Protein AF-A0A952FGA6-F1 (afdb_monomer_lite)

pLDDT: mean 95.99, std 4.75, range [65.25, 98.81]

Sequence (113 aa):
MNPRTVLILPGWKSSGPGHWQTLWEEADGYTRVEQHSWMHPLRGDWTARLEEVLLSCDEPAVLVAHSLGCMLTVAWAAHSRNVHRVKGALLVAPPDVERDDVREMLPSWAPIP

Foldseek 3Di:
DPLQQEEEAAAQLGADCPGVSNVCCVPVVHHYQDFPDSQQDALVRLLVSVVVSLVPDPAAHEYEHEANSLLSVQVNCVPDPVCVSHPYYDYYHHDCCVPPVNCVRHVNSPPRD

Secondary structure (DSSP, 8-state):
--GGGEEEE--TT---TTSHHHHHHHHH--EE---S-SSS--HHHHHHHHHHHHHHSSS-EEEEEETHHHHHHHHHHHH-TTGGGEEEEEEES---S-SHHHHHH-GGGPSP-

Radius of gyration: 13.37 Å; chains: 1; bounding box: 31×32×32 Å

Structure (mmCIF, N/CA/C/O backbone):
data_AF-A0A952FGA6-F1
#
_entry.id   AF-A0A952FGA6-F1
#
loop_
_atom_site.group_PDB
_atom_site.id
_atom_site.type_symbol
_atom_site.label_atom_id
_atom_site.label_alt_id
_atom_site.label_comp_id
_atom_site.label_asym_id
_atom_site.label_entity_id
_atom_site.label_seq_id
_atom_site.pdbx_PDB_ins_code
_atom_site.Cartn_x
_atom_site.Cartn_y
_atom_site.Cartn_z
_atom_site.occupancy
_atom_site.B_iso_or_equiv
_atom_site.auth_seq_id
_atom_site.auth_comp_id
_atom_site.auth_asym_id
_atom_site.auth_atom_id
_atom_site.pdbx_PDB_model_num
ATOM 1 N N . MET A 1 1 ? -16.787 8.076 6.706 1.00 65.25 1 MET A N 1
ATOM 2 C CA . MET A 1 1 ? -15.592 7.247 6.978 1.00 65.25 1 MET A CA 1
ATOM 3 C C . MET A 1 1 ? -14.541 8.170 7.567 1.00 65.25 1 MET A C 1
ATOM 5 O O . MET A 1 1 ? -14.479 9.305 7.113 1.00 65.25 1 MET A O 1
ATOM 9 N N . ASN A 1 2 ? -13.795 7.760 8.593 1.00 81.81 2 ASN A N 1
ATOM 10 C CA . ASN A 1 2 ? -12.672 8.564 9.078 1.00 81.81 2 ASN A CA 1
ATOM 11 C C . ASN A 1 2 ? -11.586 8.570 7.983 1.00 81.81 2 ASN A C 1
ATOM 13 O O . ASN A 1 2 ? -11.138 7.492 7.604 1.00 81.81 2 ASN A O 1
ATOM 17 N N . PRO A 1 3 ? -11.166 9.722 7.436 1.00 78.19 3 PRO A N 1
ATOM 18 C CA . PRO A 1 3 ? -10.196 9.746 6.338 1.00 78.19 3 PRO A CA 1
ATOM 19 C C . PRO A 1 3 ? -8.845 9.129 6.727 1.00 78.19 3 PRO A C 1
ATOM 21 O O . PRO A 1 3 ? -8.182 8.524 5.890 1.00 78.19 3 PRO A O 1
ATOM 24 N N . ARG A 1 4 ? -8.490 9.153 8.021 1.00 82.75 4 ARG A N 1
ATOM 25 C CA . ARG A 1 4 ? -7.281 8.490 8.544 1.00 82.75 4 ARG A CA 1
ATOM 26 C C . ARG A 1 4 ? -7.327 6.968 8.477 1.00 82.75 4 ARG A C 1
ATOM 28 O O . ARG A 1 4 ? -6.322 6.319 8.744 1.00 82.75 4 ARG A O 1
ATOM 35 N N . THR A 1 5 ? -8.480 6.392 8.155 1.00 92.38 5 THR A N 1
ATOM 36 C CA . THR A 1 5 ? -8.644 4.941 8.027 1.00 92.38 5 THR A CA 1
ATOM 37 C C . THR A 1 5 ? -8.644 4.494 6.579 1.00 92.38 5 THR A C 1
ATOM 39 O O . THR A 1 5 ? -8.817 3.313 6.309 1.00 92.38 5 THR A O 1
ATOM 42 N N . VAL A 1 6 ? -8.351 5.407 5.649 1.00 98.00 6 VAL A N 1
ATOM 43 C CA . VAL A 1 6 ? -7.955 5.085 4.279 1.00 98.00 6 VAL A CA 1
ATOM 44 C C . VAL A 1 6 ? -6.433 5.160 4.187 1.00 98.00 6 VAL A C 1
ATOM 46 O O . VAL A 1 6 ? -5.836 6.228 4.343 1.00 98.00 6 VAL A O 1
ATOM 49 N N . LEU A 1 7 ? -5.810 4.008 3.949 1.00 98.62 7 LEU A N 1
ATOM 50 C CA . LEU A 1 7 ? -4.365 3.866 3.839 1.00 98.62 7 LEU A CA 1
ATOM 51 C C . LEU A 1 7 ? -3.951 3.769 2.371 1.00 98.62 7 LEU A C 1
ATOM 53 O O . LEU A 1 7 ? -4.345 2.845 1.657 1.00 98.62 7 LEU A O 1
ATOM 57 N N . ILE A 1 8 ? -3.126 4.710 1.930 1.00 98.75 8 ILE A N 1
ATOM 58 C CA . ILE A 1 8 ? -2.537 4.735 0.596 1.00 98.75 8 ILE A CA 1
ATOM 59 C C . ILE A 1 8 ? -1.289 3.850 0.582 1.00 98.75 8 ILE A C 1
ATOM 61 O O . ILE A 1 8 ? -0.363 4.056 1.371 1.00 98.75 8 ILE A O 1
ATOM 65 N N . LEU A 1 9 ? -1.250 2.890 -0.347 1.00 98.81 9 LEU A N 1
ATOM 66 C CA . LEU A 1 9 ? -0.120 1.989 -0.585 1.00 98.81 9 LEU A CA 1
ATOM 67 C C . LEU A 1 9 ? 0.468 2.243 -1.985 1.00 98.81 9 LEU A C 1
ATOM 69 O O . LEU A 1 9 ? -0.045 1.716 -2.982 1.00 98.81 9 LEU A O 1
ATOM 73 N N . PRO A 1 10 ? 1.520 3.073 -2.097 1.00 98.75 10 PRO A N 1
ATOM 74 C CA . PRO A 1 10 ? 2.222 3.293 -3.354 1.00 98.75 10 PRO A CA 1
ATOM 75 C C . PRO A 1 10 ? 2.981 2.061 -3.854 1.00 98.75 10 PRO A C 1
ATOM 77 O O . PRO A 1 10 ? 3.247 1.111 -3.114 1.00 98.75 10 PRO A O 1
ATOM 80 N N . GLY A 1 11 ? 3.369 2.114 -5.127 1.00 98.12 11 GLY A N 1
ATOM 81 C CA . GLY A 1 11 ? 4.246 1.128 -5.748 1.00 98.12 11 GLY A CA 1
ATOM 82 C C . GLY A 1 11 ? 5.739 1.419 -5.549 1.00 98.12 11 GLY A C 1
ATOM 83 O O . GLY A 1 11 ? 6.143 2.270 -4.752 1.00 98.12 11 GLY A O 1
ATOM 84 N N . TRP A 1 12 ? 6.576 0.718 -6.320 1.00 97.50 12 TRP A N 1
ATOM 85 C CA . TRP A 1 12 ? 8.015 0.988 -6.400 1.00 97.50 12 TRP A CA 1
ATOM 86 C C . TRP A 1 12 ? 8.267 2.459 -6.762 1.00 97.50 12 TRP A C 1
ATOM 88 O O . TRP A 1 12 ? 7.602 2.992 -7.647 1.00 97.50 12 TRP A O 1
ATOM 98 N N . LYS A 1 13 ? 9.236 3.100 -6.091 1.00 97.44 13 LYS A N 1
ATOM 99 C CA . LYS A 1 13 ? 9.567 4.537 -6.217 1.00 97.44 13 LYS A CA 1
ATOM 100 C C . LYS A 1 13 ? 8.509 5.508 -5.673 1.00 97.44 13 LYS A C 1
ATOM 102 O O . LYS A 1 13 ? 8.666 6.716 -5.830 1.00 97.44 13 LYS A O 1
ATOM 107 N N . SER A 1 14 ? 7.508 4.998 -4.952 1.00 98.31 14 SER A N 1
ATOM 108 C CA . SER A 1 14 ? 6.430 5.780 -4.342 1.00 98.31 14 SER A CA 1
ATOM 109 C C . SER A 1 14 ? 5.562 6.539 -5.359 1.00 98.31 14 SER A C 1
ATOM 111 O O . SER A 1 14 ? 5.675 6.367 -6.572 1.00 98.31 14 SER A O 1
ATOM 113 N N . SER A 1 15 ? 4.664 7.372 -4.842 1.00 98.25 15 SER A N 1
ATOM 114 C CA . SER A 1 15 ? 3.749 8.209 -5.615 1.00 98.25 15 SER A CA 1
ATOM 115 C C . SER A 1 15 ? 4.201 9.665 -5.529 1.00 98.25 15 SER A C 1
ATOM 117 O O . SER A 1 15 ? 4.171 10.276 -4.461 1.00 98.25 15 SER A O 1
ATOM 119 N N . GLY A 1 16 ? 4.684 10.211 -6.649 1.00 97.69 16 GLY A N 1
ATOM 120 C CA . GLY A 1 16 ? 5.173 11.592 -6.733 1.00 97.69 16 GLY A CA 1
ATOM 121 C C . GLY A 1 16 ? 4.052 12.647 -6.675 1.00 97.69 16 GLY A C 1
ATOM 122 O O . GLY A 1 16 ? 2.876 12.282 -6.660 1.00 97.69 16 GLY A O 1
ATOM 123 N N . PRO A 1 17 ? 4.380 13.953 -6.698 1.00 96.81 17 PRO A N 1
ATOM 124 C CA . PRO A 1 17 ? 3.411 15.037 -6.474 1.00 96.81 17 PRO A CA 1
ATOM 125 C C . PRO A 1 17 ? 2.205 15.050 -7.427 1.00 96.81 17 PRO A C 1
ATOM 127 O O . PRO A 1 17 ? 1.094 15.342 -7.016 1.00 96.81 17 PRO A O 1
ATOM 130 N N . GLY A 1 18 ? 2.396 14.687 -8.699 1.00 97.38 18 GLY A N 1
ATOM 131 C CA . GLY A 1 18 ? 1.305 14.634 -9.685 1.00 97.38 18 GLY A CA 1
ATOM 132 C C . GLY A 1 18 ? 0.532 13.312 -9.719 1.00 97.38 18 GLY A C 1
ATOM 133 O O . GLY A 1 18 ? -0.344 13.137 -10.561 1.00 97.38 18 GLY A O 1
ATOM 134 N N . HIS A 1 19 ? 0.886 12.345 -8.871 1.00 98.44 19 HIS A N 1
ATOM 135 C CA . HIS A 1 19 ? 0.237 11.040 -8.861 1.00 98.44 19 HIS A CA 1
ATOM 136 C C . HIS A 1 19 ? -1.097 11.108 -8.108 1.00 98.44 19 HIS A C 1
ATOM 138 O O . HIS A 1 19 ? -1.175 11.707 -7.040 1.00 98.44 19 HIS A O 1
ATOM 144 N N . TRP A 1 20 ? -2.133 10.436 -8.619 1.00 98.50 20 TRP A N 1
ATOM 145 C CA . TRP A 1 20 ? -3.494 10.490 -8.063 1.00 98.50 20 TRP A CA 1
ATOM 146 C C . TRP A 1 20 ? -3.571 10.107 -6.578 1.00 98.50 20 TRP A C 1
ATOM 148 O O . TRP A 1 20 ? -4.339 10.711 -5.842 1.00 98.50 20 TRP A O 1
ATOM 158 N N . GLN A 1 21 ? -2.742 9.161 -6.122 1.00 98.44 21 GLN A N 1
ATOM 159 C CA . GLN A 1 21 ? -2.640 8.824 -4.696 1.00 98.44 21 GLN A CA 1
ATOM 160 C C . GLN A 1 21 ? -2.224 10.034 -3.845 1.00 98.44 21 GLN A C 1
ATOM 162 O O . GLN A 1 21 ? -2.881 10.310 -2.850 1.00 98.44 21 GLN A O 1
ATOM 167 N N . THR A 1 22 ? -1.204 10.791 -4.268 1.00 98.50 22 THR A N 1
ATOM 168 C CA . THR A 1 22 ? -0.760 12.013 -3.575 1.00 98.50 22 THR A CA 1
ATOM 169 C C . THR A 1 22 ? -1.848 13.081 -3.589 1.00 98.50 22 THR A C 1
ATOM 171 O O . THR A 1 22 ? -2.115 13.704 -2.569 1.00 98.50 22 THR A O 1
ATOM 174 N N . LEU A 1 23 ? -2.537 13.242 -4.722 1.00 98.31 23 LEU A N 1
ATOM 175 C CA . LEU A 1 23 ? -3.649 14.188 -4.831 1.00 98.31 23 LEU A CA 1
ATOM 176 C C . LEU A 1 23 ? -4.800 13.835 -3.875 1.00 98.31 23 LEU A C 1
ATOM 178 O O . LEU A 1 23 ? -5.421 14.732 -3.317 1.00 98.31 23 LEU A O 1
ATOM 182 N N . TRP A 1 24 ? -5.078 12.546 -3.655 1.00 97.62 24 TRP A N 1
ATOM 183 C CA . TRP A 1 24 ? -6.086 12.098 -2.686 1.00 97.62 24 TRP A CA 1
ATOM 184 C C . TRP A 1 24 ? -5.630 12.273 -1.233 1.00 97.62 24 TRP A C 1
ATOM 186 O O . TRP A 1 24 ? -6.442 12.600 -0.373 1.00 97.62 24 TRP A O 1
ATOM 196 N N . GLU A 1 25 ? -4.340 12.100 -0.934 1.00 97.44 25 GLU A N 1
ATOM 197 C CA . GLU A 1 25 ? -3.792 12.433 0.391 1.00 97.44 25 GLU A CA 1
ATOM 198 C C . GLU A 1 25 ? -4.020 13.914 0.717 1.00 97.44 25 GLU A C 1
ATOM 200 O O . GLU A 1 25 ? -4.505 14.242 1.799 1.00 97.44 25 GLU A O 1
ATOM 205 N N . GLU A 1 26 ? -3.730 14.799 -0.240 1.00 97.06 26 GLU A N 1
ATOM 206 C CA . GLU A 1 26 ? -3.885 16.249 -0.089 1.00 97.06 26 GLU A CA 1
ATOM 207 C C . GLU A 1 26 ? -5.354 16.693 -0.035 1.00 97.06 26 GLU A C 1
ATOM 209 O O . GLU A 1 26 ? -5.706 17.549 0.778 1.00 97.06 26 GLU A O 1
ATOM 214 N N . ALA A 1 27 ? -6.213 16.126 -0.887 1.00 96.94 27 ALA A N 1
ATOM 215 C CA . ALA A 1 27 ? -7.613 16.531 -0.998 1.00 96.94 27 ALA A CA 1
ATOM 216 C C . ALA A 1 27 ? -8.499 15.944 0.110 1.00 96.94 27 ALA A C 1
ATOM 218 O O . ALA A 1 27 ? -9.342 16.650 0.665 1.00 96.94 27 ALA A O 1
ATOM 219 N N . ASP A 1 28 ? -8.309 14.663 0.433 1.00 95.56 28 ASP A N 1
ATOM 220 C CA . ASP A 1 28 ? -9.220 13.900 1.290 1.00 95.56 28 ASP A CA 1
ATOM 221 C C . ASP A 1 28 ? -8.615 13.553 2.661 1.00 95.56 28 ASP A C 1
ATOM 223 O O . ASP A 1 28 ? -9.312 13.027 3.532 1.00 95.56 28 ASP A O 1
ATOM 227 N N . GLY A 1 29 ? -7.331 13.855 2.890 1.00 94.19 29 GLY A N 1
ATOM 228 C CA . GLY A 1 29 ? -6.645 13.589 4.158 1.00 94.19 29 GLY A CA 1
ATOM 229 C C . GLY A 1 29 ? -6.336 12.109 4.398 1.00 94.19 29 GLY A C 1
ATOM 230 O O . GLY A 1 29 ? -6.213 11.683 5.552 1.00 94.19 29 GLY A O 1
ATOM 231 N N . TYR A 1 30 ? -6.251 11.311 3.329 1.00 97.44 30 TYR A N 1
ATOM 232 C CA . TYR A 1 30 ? -5.847 9.905 3.401 1.00 97.44 30 TYR A CA 1
ATOM 233 C C . TYR A 1 30 ? -4.383 9.779 3.821 1.00 97.44 30 TYR A C 1
ATOM 235 O O . TYR A 1 30 ? -3.579 10.687 3.622 1.00 97.44 30 TYR A O 1
ATOM 243 N N . THR A 1 31 ? -4.024 8.651 4.435 1.00 97.31 31 THR A N 1
ATOM 244 C CA . THR A 1 31 ? -2.692 8.471 5.027 1.00 97.31 31 THR A CA 1
ATOM 245 C C . THR A 1 31 ? -1.849 7.516 4.196 1.00 97.31 31 THR A C 1
ATOM 247 O O . THR A 1 31 ? -2.212 6.355 4.021 1.00 97.31 31 THR A O 1
ATOM 250 N N . ARG A 1 32 ? -0.691 7.969 3.713 1.00 98.38 32 ARG A N 1
ATOM 251 C CA . ARG A 1 32 ? 0.306 7.094 3.089 1.00 98.38 32 ARG A CA 1
ATOM 252 C C . ARG A 1 32 ? 1.019 6.237 4.117 1.00 98.38 32 ARG A C 1
ATOM 254 O O . ARG A 1 32 ? 1.502 6.721 5.138 1.00 98.38 32 ARG A O 1
ATOM 261 N N . VAL A 1 33 ? 1.114 4.946 3.817 1.00 98.38 33 VAL A N 1
ATOM 262 C CA . VAL A 1 33 ? 1.976 4.037 4.570 1.00 98.38 33 VAL A CA 1
ATOM 263 C C . VAL A 1 33 ? 3.401 4.241 4.084 1.00 98.38 33 VAL A C 1
ATOM 265 O O . VAL A 1 33 ? 3.779 3.755 3.018 1.00 98.38 33 VAL A O 1
ATOM 268 N N . GLU A 1 34 ? 4.187 4.977 4.866 1.00 98.12 34 GLU A N 1
ATOM 269 C CA . GLU A 1 34 ? 5.617 5.122 4.607 1.00 98.12 34 GLU A CA 1
ATOM 270 C C . GLU A 1 34 ? 6.331 3.780 4.716 1.00 98.12 34 GLU A C 1
ATOM 272 O O . GLU A 1 34 ? 6.129 3.040 5.685 1.00 98.12 34 GLU A O 1
ATOM 277 N N . GLN A 1 35 ? 7.175 3.498 3.723 1.00 97.88 35 GLN A N 1
ATOM 278 C CA . GLN A 1 35 ? 7.912 2.248 3.592 1.00 97.88 35 GLN A CA 1
ATOM 279 C C . GLN A 1 35 ? 9.400 2.429 3.872 1.00 97.88 35 GLN A C 1
ATOM 281 O O . GLN A 1 35 ? 9.963 3.496 3.644 1.00 97.88 35 GLN A O 1
ATOM 286 N N . HIS A 1 36 ? 10.055 1.353 4.320 1.00 94.44 36 HIS A N 1
ATOM 287 C CA . HIS A 1 36 ? 11.467 1.384 4.717 1.00 94.44 36 HIS A CA 1
ATOM 288 C C . HIS A 1 36 ? 12.401 1.897 3.604 1.00 94.44 36 HIS A C 1
ATOM 290 O O . HIS A 1 36 ? 13.281 2.719 3.850 1.00 94.44 36 HIS A O 1
ATOM 296 N N . SER A 1 37 ? 12.196 1.437 2.367 1.00 96.69 37 SER A N 1
ATOM 297 C CA . SER A 1 37 ? 12.909 1.929 1.189 1.00 96.69 37 SER A CA 1
ATOM 298 C C . SER A 1 37 ? 12.024 1.850 -0.045 1.00 96.69 37 SER A C 1
ATOM 300 O O . SER A 1 37 ? 11.570 0.771 -0.434 1.00 96.69 37 SER A O 1
ATOM 302 N N . TRP A 1 38 ? 11.813 2.999 -0.686 1.00 97.62 38 TRP A N 1
ATOM 303 C CA . TRP A 1 38 ? 11.067 3.100 -1.940 1.00 97.62 38 TRP A CA 1
ATOM 304 C C . TRP A 1 38 ? 11.860 2.611 -3.152 1.00 97.62 38 TRP A C 1
ATOM 306 O O . TRP A 1 38 ? 11.256 2.194 -4.138 1.00 97.62 38 TRP A O 1
ATOM 316 N N . MET A 1 39 ? 13.194 2.666 -3.091 1.00 96.88 39 MET A N 1
ATOM 317 C CA . MET A 1 39 ? 14.080 2.295 -4.202 1.00 96.88 39 MET A CA 1
ATOM 318 C C . MET A 1 39 ? 14.519 0.834 -4.141 1.00 96.88 39 MET A C 1
ATOM 320 O O . MET A 1 39 ? 14.690 0.217 -5.191 1.00 96.88 39 MET A O 1
ATOM 324 N N . HIS A 1 40 ? 14.628 0.277 -2.933 1.00 95.94 40 HIS A N 1
ATOM 325 C CA . HIS A 1 40 ? 14.978 -1.120 -2.682 1.00 95.94 40 HIS A CA 1
ATOM 326 C C . HIS A 1 40 ? 13.865 -1.796 -1.870 1.00 95.94 40 HIS A C 1
ATOM 328 O O . HIS A 1 40 ? 14.041 -2.062 -0.680 1.00 95.94 40 HIS A O 1
ATOM 334 N N . PRO A 1 41 ? 12.689 -2.022 -2.477 1.00 96.69 41 PRO A N 1
ATOM 335 C CA . PRO A 1 41 ? 11.538 -2.544 -1.760 1.00 96.69 41 PRO A CA 1
ATOM 336 C C . PRO A 1 41 ? 11.731 -4.029 -1.445 1.00 96.69 41 PRO A C 1
ATOM 338 O O . PRO A 1 41 ? 11.710 -4.879 -2.338 1.00 96.69 41 PRO A O 1
ATOM 341 N N . LEU A 1 42 ? 11.890 -4.359 -0.168 1.00 97.38 42 LEU A N 1
ATOM 342 C CA . LEU A 1 42 ? 11.911 -5.740 0.300 1.00 97.38 42 LEU A CA 1
ATOM 343 C C . LEU A 1 42 ? 10.514 -6.133 0.781 1.00 97.38 42 LEU A C 1
ATOM 345 O O . LEU A 1 42 ? 9.937 -5.462 1.636 1.00 97.38 42 LEU A O 1
ATOM 349 N N . ARG A 1 43 ? 9.972 -7.236 0.245 1.00 97.19 43 ARG A N 1
ATOM 350 C CA . ARG A 1 43 ? 8.611 -7.703 0.559 1.00 97.19 43 ARG A CA 1
ATOM 351 C C . ARG A 1 43 ? 8.392 -7.882 2.062 1.00 97.19 43 ARG A C 1
ATOM 353 O O . ARG A 1 43 ? 7.347 -7.485 2.569 1.00 97.19 43 ARG A O 1
ATOM 360 N N . GLY A 1 44 ? 9.371 -8.459 2.763 1.00 97.19 44 GLY A N 1
ATOM 361 C CA . GLY A 1 44 ? 9.314 -8.676 4.212 1.00 97.19 44 GLY A CA 1
ATOM 362 C C . GLY A 1 44 ? 9.186 -7.368 4.991 1.00 97.19 44 GLY A C 1
ATOM 363 O O . GLY A 1 44 ? 8.238 -7.213 5.757 1.00 97.19 44 GLY A O 1
ATOM 364 N N . ASP A 1 45 ? 10.073 -6.407 4.725 1.00 98.06 45 ASP A N 1
ATOM 365 C CA . ASP A 1 45 ? 10.074 -5.096 5.387 1.00 98.06 45 ASP A CA 1
ATOM 366 C C . ASP A 1 45 ? 8.764 -4.347 5.146 1.00 98.06 45 ASP A C 1
ATOM 368 O O . ASP A 1 45 ? 8.156 -3.821 6.077 1.00 98.06 45 ASP A O 1
ATOM 372 N N . TRP A 1 46 ? 8.294 -4.341 3.895 1.00 98.44 46 TRP A N 1
ATOM 373 C CA . TRP A 1 46 ? 7.057 -3.657 3.535 1.00 98.44 46 TRP A CA 1
ATOM 374 C C . TRP A 1 46 ? 5.828 -4.309 4.177 1.00 98.44 46 TRP A C 1
ATOM 376 O O . TRP A 1 46 ? 4.913 -3.611 4.616 1.00 98.44 46 TRP A O 1
ATOM 386 N N . THR A 1 47 ? 5.813 -5.643 4.269 1.00 98.31 47 THR A N 1
ATOM 387 C CA . THR A 1 47 ? 4.739 -6.404 4.927 1.00 98.31 47 THR A CA 1
ATOM 388 C C . THR A 1 47 ? 4.715 -6.137 6.428 1.00 98.31 47 THR A C 1
ATOM 390 O O . THR A 1 47 ? 3.649 -5.868 6.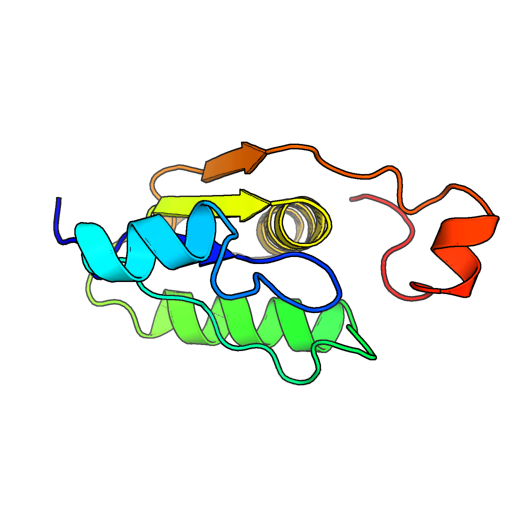980 1.00 98.31 47 THR A O 1
ATOM 393 N N . ALA A 1 48 ? 5.878 -6.159 7.085 1.00 98.31 48 ALA A N 1
ATOM 394 C CA . ALA A 1 48 ? 5.998 -5.849 8.507 1.00 98.31 48 ALA A CA 1
ATOM 395 C C . ALA A 1 48 ? 5.544 -4.414 8.808 1.00 98.31 48 ALA A C 1
ATOM 397 O O . ALA A 1 48 ? 4.830 -4.179 9.782 1.00 98.31 48 ALA A O 1
ATOM 398 N N . ARG A 1 49 ? 5.893 -3.463 7.935 1.00 98.62 49 ARG A N 1
ATOM 399 C CA . ARG A 1 49 ? 5.480 -2.069 8.078 1.00 98.62 49 ARG A CA 1
ATOM 400 C C . ARG A 1 49 ? 3.973 -1.876 7.910 1.00 98.62 49 ARG A C 1
ATOM 402 O O . ARG A 1 49 ? 3.365 -1.147 8.690 1.00 98.62 49 ARG A O 1
ATOM 409 N N . LEU A 1 50 ? 3.358 -2.534 6.925 1.00 98.56 50 LEU A N 1
ATOM 410 C CA . LEU A 1 50 ? 1.903 -2.502 6.754 1.00 98.56 50 LEU A CA 1
ATOM 411 C C . LEU A 1 50 ? 1.182 -3.081 7.982 1.00 98.56 50 LEU A C 1
ATOM 413 O O . LEU A 1 50 ? 0.223 -2.482 8.464 1.00 98.56 50 LEU A O 1
ATOM 417 N N . GLU A 1 51 ? 1.665 -4.211 8.501 1.00 98.50 51 GLU A N 1
ATOM 418 C CA . GLU A 1 51 ? 1.138 -4.852 9.709 1.00 98.50 51 GLU A CA 1
ATOM 419 C C . GLU A 1 51 ? 1.198 -3.912 10.923 1.00 98.50 51 GLU A C 1
ATOM 421 O O . GLU A 1 51 ? 0.188 -3.706 11.593 1.00 98.50 51 GLU A O 1
ATOM 426 N N . GLU A 1 52 ? 2.350 -3.283 11.170 1.00 98.38 52 GLU A N 1
ATOM 427 C CA . GLU A 1 52 ? 2.533 -2.313 12.256 1.00 98.38 52 GLU A CA 1
ATOM 428 C C . GLU A 1 52 ? 1.531 -1.153 12.156 1.00 98.38 52 GLU A C 1
ATOM 430 O O . GLU A 1 52 ? 0.854 -0.822 13.134 1.00 98.38 52 GLU A O 1
ATOM 435 N N . VAL A 1 53 ? 1.387 -0.562 10.964 1.00 98.06 53 VAL A N 1
ATOM 436 C CA . VAL A 1 53 ? 0.458 0.555 10.754 1.00 98.06 53 VAL A CA 1
ATOM 437 C C . VAL A 1 53 ? -0.987 0.112 10.981 1.00 98.06 53 VAL A C 1
ATOM 439 O O . VAL A 1 53 ? -1.711 0.772 11.726 1.00 98.06 53 VAL A O 1
ATOM 442 N N . LEU A 1 54 ? -1.407 -1.027 10.427 1.00 97.94 54 LEU A N 1
ATOM 443 C CA . LEU A 1 54 ? -2.761 -1.555 10.625 1.00 97.94 54 LEU A CA 1
ATOM 444 C C . LEU A 1 54 ? -3.080 -1.875 12.090 1.00 97.94 54 LEU A C 1
ATOM 446 O O . LEU A 1 54 ? -4.221 -1.692 12.526 1.00 97.94 54 LEU A O 1
ATOM 450 N N . LEU A 1 55 ? -2.103 -2.347 12.865 1.00 97.44 55 LEU A N 1
ATOM 451 C CA . LEU A 1 55 ? -2.264 -2.594 14.300 1.00 97.44 55 LEU A CA 1
ATOM 452 C C . LEU A 1 55 ? -2.344 -1.295 15.110 1.00 97.44 55 LEU A C 1
ATOM 454 O O . LEU A 1 55 ? -3.011 -1.275 16.141 1.00 97.44 55 LEU A O 1
ATOM 458 N N . SER A 1 56 ? -1.734 -0.213 14.621 1.00 96.31 56 SER A N 1
ATOM 459 C CA . SER A 1 56 ? -1.789 1.111 15.254 1.00 96.31 56 SER A CA 1
ATOM 460 C C . SER A 1 56 ? -3.093 1.884 15.004 1.00 96.31 56 SER A C 1
ATOM 462 O O . SER A 1 56 ? -3.383 2.828 15.733 1.00 96.31 56 SER A O 1
ATOM 464 N N . CYS A 1 57 ? -3.893 1.510 13.997 1.00 95.50 57 CYS A N 1
ATOM 465 C CA . CYS A 1 57 ? -5.176 2.164 13.720 1.00 95.50 57 CYS A CA 1
ATOM 466 C C . CYS A 1 57 ? -6.204 1.946 14.852 1.00 95.50 57 CYS A C 1
ATOM 468 O O . CYS A 1 57 ? -6.308 0.859 15.411 1.00 95.50 57 CYS A O 1
ATOM 470 N N . ASP A 1 58 ? -7.058 2.923 15.151 1.00 93.62 58 ASP A N 1
ATOM 471 C CA . ASP A 1 58 ? -8.106 2.734 16.175 1.00 93.62 58 ASP A CA 1
ATOM 472 C C . ASP A 1 58 ? -9.273 1.853 15.684 1.00 93.62 58 ASP A C 1
ATOM 474 O O . ASP A 1 58 ? -9.968 1.209 16.468 1.00 93.62 58 ASP A O 1
ATOM 478 N N . GLU A 1 59 ? -9.483 1.781 14.368 1.00 95.56 59 GLU A N 1
ATOM 479 C CA . GLU A 1 59 ? -10.539 0.993 13.727 1.00 95.56 59 GLU A CA 1
ATOM 480 C C . GLU A 1 59 ? -10.032 0.322 12.433 1.00 95.56 59 GLU A C 1
ATOM 482 O O . GLU A 1 59 ? -8.987 0.718 11.909 1.00 95.56 59 GLU A O 1
ATOM 487 N N . PRO A 1 60 ? -10.759 -0.672 11.880 1.00 97.69 60 PRO A N 1
ATOM 488 C CA . PRO A 1 60 ? -10.354 -1.316 10.635 1.00 97.69 60 PRO A CA 1
ATOM 489 C C . PRO A 1 60 ? -10.280 -0.335 9.448 1.00 97.69 60 PRO A C 1
ATOM 491 O O . PRO A 1 60 ? -11.177 0.497 9.259 1.00 97.69 60 PRO A O 1
ATOM 494 N N . ALA A 1 61 ? -9.229 -0.465 8.638 1.00 98.19 61 ALA A N 1
ATOM 495 C CA . ALA A 1 61 ? -8.865 0.444 7.553 1.00 98.19 61 ALA A CA 1
ATOM 496 C C . ALA A 1 61 ? -9.356 -0.021 6.168 1.00 98.19 61 ALA A C 1
ATOM 498 O O . ALA A 1 61 ? -9.739 -1.171 5.978 1.00 98.19 61 ALA A O 1
ATOM 499 N N . VAL A 1 62 ? -9.319 0.862 5.175 1.00 98.50 62 VAL A N 1
ATOM 500 C CA . VAL A 1 62 ? -9.448 0.553 3.745 1.00 98.50 62 VAL A CA 1
ATOM 501 C C . VAL A 1 62 ? -8.088 0.762 3.093 1.00 98.50 62 VAL A C 1
ATOM 503 O O . VAL A 1 62 ? -7.471 1.806 3.289 1.00 98.50 62 VAL A O 1
ATOM 506 N N . LEU A 1 63 ? -7.621 -0.213 2.316 1.00 98.81 63 LEU A N 1
ATOM 507 C CA . LEU A 1 63 ? -6.352 -0.112 1.594 1.00 98.81 63 LEU A CA 1
ATOM 508 C C . LEU A 1 63 ? -6.586 0.405 0.170 1.00 98.81 63 LEU A C 1
ATOM 510 O O . LEU A 1 63 ? -7.439 -0.110 -0.548 1.00 98.81 63 LEU A O 1
ATOM 514 N N . VAL A 1 64 ? -5.812 1.394 -0.265 1.00 98.75 64 VAL A N 1
ATOM 515 C CA . VAL A 1 64 ? -5.828 1.920 -1.637 1.00 98.75 64 VAL A CA 1
ATOM 516 C C . VAL A 1 64 ? -4.448 1.719 -2.238 1.00 98.75 64 VAL A C 1
ATOM 518 O O . VAL A 1 64 ? -3.523 2.503 -2.013 1.00 98.75 64 VAL A O 1
ATOM 521 N N . ALA A 1 65 ? -4.307 0.635 -2.988 1.00 98.81 65 ALA A N 1
ATOM 522 C CA . ALA A 1 65 ? -3.029 0.138 -3.448 1.00 98.81 65 ALA A CA 1
ATOM 523 C C . ALA A 1 65 ? -2.822 0.357 -4.946 1.00 98.81 65 ALA A C 1
ATOM 525 O O . ALA A 1 65 ? -3.734 0.172 -5.752 1.00 98.81 65 ALA A O 1
ATOM 526 N N . HIS A 1 66 ? -1.597 0.726 -5.316 1.00 98.81 66 HIS A N 1
ATOM 527 C CA . HIS A 1 66 ? -1.189 0.902 -6.704 1.00 98.81 66 HIS A CA 1
ATOM 528 C C . HIS A 1 66 ? 0.075 0.101 -7.007 1.00 98.81 66 HIS A C 1
ATOM 530 O O . HIS A 1 66 ? 1.036 0.130 -6.235 1.00 98.81 66 HIS A O 1
ATOM 536 N N . SER A 1 67 ? 0.104 -0.567 -8.161 1.00 98.06 67 SER A N 1
ATOM 537 C CA . SER A 1 67 ? 1.273 -1.294 -8.657 1.00 98.06 67 SER A CA 1
ATOM 538 C C . SER A 1 67 ? 1.854 -2.248 -7.593 1.00 98.06 67 SER A C 1
ATOM 540 O O . SER A 1 67 ? 1.136 -3.123 -7.112 1.00 98.06 67 SER A O 1
ATOM 542 N N . LEU A 1 68 ? 3.122 -2.101 -7.189 1.00 98.19 68 LEU A N 1
ATOM 543 C CA . LEU A 1 68 ? 3.749 -2.956 -6.169 1.00 98.19 68 LEU A CA 1
ATOM 544 C C . LEU A 1 68 ? 2.996 -2.956 -4.822 1.00 98.19 68 LEU A C 1
ATOM 546 O O . LEU A 1 68 ? 3.007 -3.961 -4.115 1.00 98.19 68 LEU A O 1
ATOM 550 N N . GLY A 1 69 ? 2.266 -1.883 -4.495 1.00 98.62 69 GLY A N 1
ATOM 551 C CA . GLY A 1 69 ? 1.380 -1.844 -3.330 1.00 98.62 69 GLY A CA 1
ATOM 552 C C . GLY A 1 69 ? 0.262 -2.895 -3.392 1.00 98.62 69 GLY A C 1
ATOM 553 O O . GLY A 1 69 ? -0.186 -3.391 -2.356 1.00 98.62 69 GLY A O 1
ATOM 554 N N . CYS A 1 70 ? -0.180 -3.289 -4.592 1.00 98.62 70 CYS A N 1
ATOM 555 C CA . CYS A 1 70 ? -1.143 -4.378 -4.765 1.00 98.62 70 CYS A CA 1
ATOM 556 C C . CYS A 1 70 ? -0.528 -5.716 -4.348 1.00 98.62 70 CYS A C 1
ATOM 558 O O . CYS A 1 70 ? -1.157 -6.467 -3.606 1.00 98.62 70 CYS A O 1
ATOM 560 N N . MET A 1 71 ? 0.717 -5.978 -4.766 1.00 98.25 71 MET A N 1
ATOM 561 C CA . MET A 1 71 ? 1.461 -7.179 -4.368 1.00 98.25 71 MET A CA 1
ATOM 562 C C . MET A 1 71 ? 1.701 -7.210 -2.857 1.00 98.25 71 MET A C 1
ATOM 564 O O . MET A 1 71 ? 1.557 -8.258 -2.235 1.00 98.25 71 MET A O 1
ATOM 568 N N . LEU A 1 72 ? 1.987 -6.053 -2.249 1.00 98.56 72 LEU A N 1
ATOM 569 C CA . LEU A 1 72 ? 2.077 -5.918 -0.794 1.00 98.56 72 LEU A CA 1
ATOM 570 C C . LEU A 1 72 ? 0.766 -6.323 -0.115 1.00 98.56 72 LEU A C 1
ATOM 572 O O . LEU A 1 72 ? 0.781 -7.107 0.830 1.00 98.56 72 LEU A O 1
ATOM 57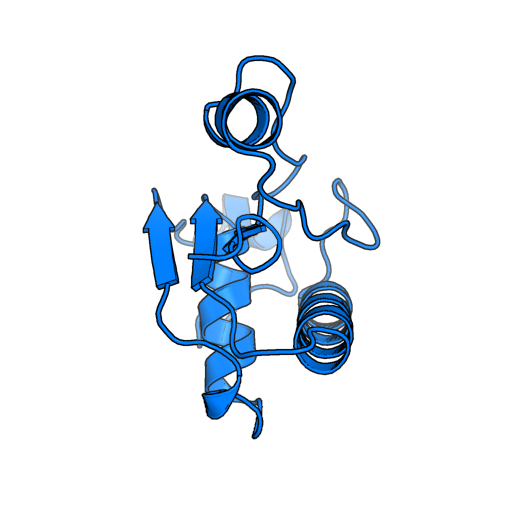6 N N . THR A 1 73 ? -0.359 -5.811 -0.615 1.00 98.62 73 THR A N 1
ATOM 577 C CA . THR A 1 73 ? -1.684 -6.072 -0.039 1.00 98.62 73 THR A CA 1
ATOM 578 C C . THR A 1 73 ? -1.999 -7.567 -0.018 1.00 98.62 73 THR A C 1
ATOM 580 O O . THR A 1 73 ? -2.392 -8.096 1.021 1.00 98.62 73 THR A O 1
ATOM 583 N N . VAL A 1 74 ? -1.788 -8.264 -1.140 1.00 97.44 74 VAL A N 1
ATOM 584 C CA . VAL A 1 74 ? -2.076 -9.704 -1.234 1.00 97.44 74 VAL A CA 1
ATOM 585 C C . VAL A 1 74 ? -1.066 -10.551 -0.454 1.00 97.44 74 VAL A C 1
ATOM 587 O O . VAL A 1 74 ? -1.471 -11.483 0.236 1.00 97.44 74 VAL A O 1
ATOM 590 N N . ALA A 1 75 ? 0.225 -10.195 -0.467 1.00 97.44 75 ALA A N 1
ATOM 591 C CA . ALA A 1 75 ? 1.259 -10.917 0.280 1.00 97.44 75 ALA A CA 1
ATOM 592 C C . ALA A 1 75 ? 1.044 -10.839 1.791 1.00 97.44 75 ALA A C 1
ATOM 594 O O . ALA A 1 75 ? 1.175 -11.850 2.488 1.00 97.44 75 ALA A O 1
ATOM 595 N N . TRP A 1 76 ? 0.666 -9.657 2.279 1.00 98.44 76 TRP A N 1
ATOM 596 C CA . TRP A 1 76 ? 0.268 -9.448 3.662 1.00 98.44 76 TRP A CA 1
ATOM 597 C C . TRP A 1 76 ? -0.978 -10.267 4.014 1.00 98.44 76 TRP A C 1
ATOM 599 O O . TRP A 1 76 ? -0.955 -11.029 4.981 1.00 98.44 76 TRP A O 1
ATOM 609 N N . ALA A 1 77 ? -2.041 -10.172 3.210 1.00 98.12 77 ALA A N 1
ATOM 610 C CA . ALA A 1 77 ? -3.308 -10.845 3.491 1.00 98.12 77 ALA A CA 1
ATOM 611 C C . ALA A 1 77 ? -3.192 -12.379 3.488 1.00 98.12 77 ALA A C 1
ATOM 613 O O . ALA A 1 77 ? -3.879 -13.042 4.261 1.00 9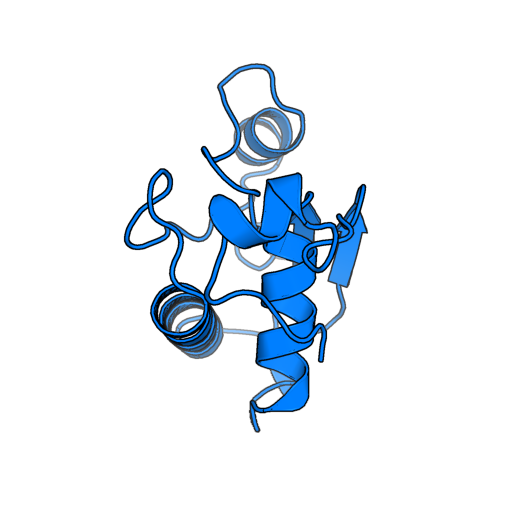8.12 77 ALA A O 1
ATOM 614 N N . ALA A 1 78 ? -2.303 -12.943 2.665 1.00 96.88 78 ALA A N 1
ATOM 615 C CA . ALA A 1 78 ? -2.068 -14.385 2.599 1.00 96.88 78 ALA A CA 1
ATOM 616 C C . ALA A 1 78 ? -1.444 -14.973 3.883 1.00 96.88 78 ALA A C 1
ATOM 618 O O . ALA A 1 78 ? -1.602 -16.164 4.145 1.00 96.88 78 ALA A O 1
ATOM 619 N N . HIS A 1 79 ? -0.748 -14.161 4.690 1.00 95.31 79 HIS A N 1
ATOM 620 C CA . HIS A 1 79 ? 0.011 -14.640 5.856 1.00 95.31 79 HIS A CA 1
ATOM 621 C C . HIS A 1 79 ? -0.430 -14.022 7.189 1.00 95.31 79 HIS A C 1
ATOM 623 O O . HIS A 1 79 ? -0.199 -14.611 8.249 1.00 95.31 79 HIS A O 1
ATOM 629 N N . SER A 1 80 ? -1.047 -12.839 7.168 1.00 97.50 80 SER A N 1
ATOM 630 C CA . SER A 1 80 ? -1.446 -12.138 8.385 1.00 97.50 80 SER A CA 1
ATOM 631 C C . SER A 1 80 ? -2.695 -12.758 9.011 1.00 97.50 80 SER A C 1
ATOM 633 O O . SER A 1 80 ? -3.676 -13.082 8.346 1.00 97.50 80 SER A O 1
ATOM 635 N N . ARG A 1 81 ? -2.701 -12.853 10.343 1.00 97.75 81 ARG A N 1
ATOM 636 C CA . ARG A 1 81 ? -3.903 -13.194 11.127 1.00 97.75 81 ARG A CA 1
ATOM 637 C C . ARG A 1 81 ? -4.808 -11.977 11.360 1.00 97.75 81 ARG A C 1
ATOM 639 O O . ARG A 1 81 ? -5.910 -12.113 11.891 1.00 97.75 81 ARG A O 1
ATOM 646 N N . ASN A 1 82 ? -4.359 -10.795 10.945 1.00 98.12 82 ASN A N 1
ATOM 647 C CA . ASN A 1 82 ? -5.002 -9.514 11.205 1.00 98.12 82 ASN A CA 1
ATOM 648 C C . ASN A 1 82 ? -5.772 -8.971 9.994 1.00 98.12 82 ASN A C 1
ATOM 650 O O . ASN A 1 82 ? -6.104 -7.793 9.953 1.00 98.12 82 ASN A O 1
ATOM 654 N N . VAL A 1 83 ? -6.161 -9.833 9.045 1.00 98.06 83 VAL A N 1
ATOM 655 C CA . VAL A 1 83 ? -7.011 -9.462 7.892 1.00 98.06 83 VAL A CA 1
ATOM 656 C C . VAL A 1 83 ? -8.329 -8.787 8.291 1.00 98.06 83 VAL A C 1
ATOM 658 O O . VAL A 1 83 ? -8.822 -7.926 7.571 1.00 98.06 83 VAL A O 1
ATOM 661 N N . HIS A 1 84 ? -8.858 -9.084 9.484 1.00 97.75 84 HIS A N 1
ATOM 662 C CA . HIS A 1 84 ? -10.043 -8.429 10.054 1.00 97.75 84 HIS A CA 1
ATOM 663 C C . HIS A 1 84 ? -9.850 -6.921 10.333 1.00 97.75 84 HIS A C 1
ATOM 665 O O . HI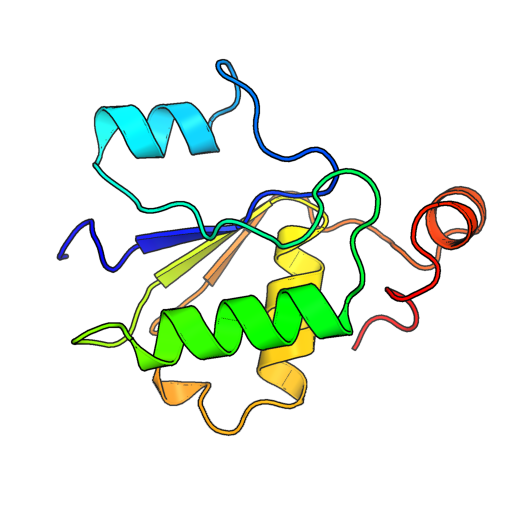S A 1 84 ? -10.821 -6.203 10.570 1.00 97.75 84 HIS A O 1
ATOM 671 N N . ARG A 1 85 ? -8.604 -6.430 10.310 1.00 98.00 85 ARG A N 1
ATOM 672 C CA . ARG A 1 85 ? -8.239 -5.011 10.430 1.00 98.00 85 ARG A CA 1
ATOM 673 C C . ARG A 1 85 ? -8.400 -4.244 9.117 1.00 98.00 85 ARG A C 1
ATOM 675 O O . ARG A 1 85 ? -8.191 -3.037 9.112 1.00 98.00 85 ARG A O 1
ATOM 682 N N . VAL A 1 86 ? -8.798 -4.903 8.028 1.00 98.31 86 VAL A N 1
ATOM 683 C CA . VAL A 1 86 ? -9.050 -4.279 6.724 1.00 98.31 86 VAL A CA 1
ATOM 684 C C . VAL A 1 86 ? -10.504 -4.521 6.305 1.00 98.31 86 VAL A C 1
ATOM 686 O O . VAL A 1 86 ? -10.946 -5.657 6.178 1.00 98.31 86 VAL A O 1
ATOM 689 N N . LYS A 1 87 ? -11.264 -3.442 6.079 1.00 97.69 87 LYS A N 1
ATOM 690 C CA . LYS A 1 87 ? -12.670 -3.459 5.621 1.00 97.69 87 LYS A CA 1
ATOM 691 C C . LYS A 1 87 ? -12.792 -3.778 4.128 1.00 97.69 87 LYS A C 1
ATOM 693 O O . LYS A 1 87 ? -13.833 -4.246 3.680 1.00 97.69 87 LYS A O 1
ATOM 698 N N . GLY A 1 88 ? -11.749 -3.482 3.357 1.00 97.88 88 GLY A N 1
ATOM 699 C CA . GLY A 1 88 ? -11.686 -3.702 1.917 1.00 97.88 88 GLY A CA 1
ATOM 700 C C . GLY A 1 88 ? -10.413 -3.115 1.312 1.00 97.88 88 GLY A C 1
ATOM 701 O O . GLY A 1 88 ? -9.696 -2.360 1.973 1.00 97.88 88 GLY A O 1
ATOM 702 N N . ALA A 1 89 ? -10.143 -3.459 0.054 1.00 98.38 89 ALA A N 1
ATOM 703 C CA . ALA A 1 89 ? -8.995 -2.952 -0.687 1.00 98.38 89 ALA A CA 1
ATOM 704 C C . ALA A 1 89 ? -9.377 -2.570 -2.125 1.00 98.38 89 ALA A C 1
ATOM 706 O O . ALA A 1 89 ? -10.081 -3.316 -2.804 1.00 98.38 89 ALA A O 1
ATOM 707 N N . LEU A 1 90 ? -8.879 -1.424 -2.591 1.00 98.69 90 LEU A N 1
ATOM 708 C CA . LEU A 1 90 ? -8.865 -1.026 -3.996 1.00 98.69 90 LEU A CA 1
ATOM 709 C C . LEU A 1 90 ? -7.479 -1.337 -4.571 1.00 98.69 90 LEU A C 1
ATOM 711 O O . LEU A 1 90 ? -6.486 -0.796 -4.089 1.00 98.69 90 LEU A O 1
ATOM 715 N N . LEU A 1 91 ? -7.416 -2.192 -5.593 1.00 98.69 91 LEU A N 1
ATOM 716 C CA . LEU A 1 91 ? -6.172 -2.607 -6.248 1.00 98.69 91 LEU A CA 1
ATOM 717 C C . LEU A 1 91 ? -6.113 -2.019 -7.661 1.00 98.69 91 LEU A C 1
ATOM 719 O O . LEU A 1 91 ? -6.914 -2.384 -8.520 1.00 98.69 91 LEU A O 1
ATOM 723 N N . VAL A 1 92 ? -5.171 -1.111 -7.908 1.00 98.75 92 VAL A N 1
ATOM 724 C CA . VAL A 1 92 ? -5.037 -0.400 -9.186 1.00 98.75 92 VAL A CA 1
ATOM 725 C C . VAL A 1 92 ? -3.746 -0.816 -9.883 1.00 98.75 92 VAL A C 1
ATOM 727 O O . VAL A 1 92 ? -2.665 -0.747 -9.298 1.00 98.75 92 VAL A O 1
ATOM 730 N N . ALA A 1 93 ? -3.857 -1.227 -11.148 1.00 98.06 93 ALA A N 1
ATOM 731 C CA . ALA A 1 93 ? -2.731 -1.615 -12.002 1.00 98.06 93 ALA A CA 1
ATOM 732 C C . ALA A 1 93 ? -1.741 -2.607 -11.338 1.00 98.06 93 ALA A C 1
ATOM 734 O O . ALA A 1 93 ? -0.543 -2.315 -11.274 1.00 98.06 93 ALA A O 1
ATOM 735 N N . PRO A 1 94 ? -2.212 -3.755 -10.802 1.00 97.38 94 PRO A N 1
ATOM 736 C CA . PRO A 1 94 ? -1.323 -4.763 -10.226 1.00 97.38 94 PRO A CA 1
ATOM 737 C C . PRO A 1 94 ? -0.290 -5.234 -11.274 1.00 97.38 94 PRO A C 1
ATOM 739 O O . PRO A 1 94 ? -0.675 -5.519 -12.409 1.00 97.38 94 PRO A O 1
ATOM 742 N N . PRO A 1 95 ? 1.009 -5.290 -10.929 1.00 95.69 95 PRO A N 1
ATOM 743 C CA . PRO A 1 95 ? 2.058 -5.698 -11.848 1.00 95.69 95 PRO A CA 1
ATOM 744 C C . PRO A 1 95 ? 2.204 -7.220 -11.859 1.00 95.69 95 PRO A C 1
ATOM 746 O O . PRO A 1 95 ? 1.933 -7.886 -10.862 1.00 95.69 95 PRO A O 1
ATOM 749 N N . ASP A 1 96 ? 2.727 -7.745 -12.960 1.00 95.50 96 ASP A N 1
ATOM 750 C CA . ASP A 1 96 ? 3.348 -9.066 -12.986 1.00 95.50 96 ASP A CA 1
ATOM 751 C C . ASP A 1 96 ? 4.809 -8.926 -12.519 1.00 95.50 96 ASP A C 1
ATOM 753 O O . ASP A 1 96 ? 5.648 -8.370 -13.232 1.00 95.50 96 ASP A O 1
ATOM 757 N N . VAL A 1 97 ? 5.092 -9.360 -11.285 1.00 94.50 97 VAL A N 1
ATOM 758 C CA . VAL A 1 97 ? 6.436 -9.304 -10.672 1.00 94.50 97 VAL A CA 1
ATOM 759 C C . VAL A 1 97 ? 7.292 -10.535 -10.967 1.00 94.50 97 VAL A C 1
ATOM 761 O O . VAL A 1 97 ? 8.452 -10.577 -10.559 1.00 94.50 97 VAL A O 1
ATOM 764 N N . GLU A 1 98 ? 6.744 -11.533 -11.662 1.00 94.56 98 GLU A N 1
ATOM 765 C CA . GLU A 1 98 ? 7.463 -12.753 -12.037 1.00 94.56 98 GLU A CA 1
ATOM 766 C C . GLU A 1 98 ? 8.093 -12.661 -13.426 1.00 94.56 98 GLU A C 1
ATOM 768 O O . GLU A 1 98 ? 8.997 -13.439 -13.729 1.00 94.56 98 GLU A O 1
ATOM 773 N N . ARG A 1 99 ? 7.681 -11.676 -14.236 1.00 94.38 99 ARG A N 1
ATOM 774 C CA . ARG A 1 99 ? 8.332 -11.331 -15.504 1.00 94.38 99 ARG A CA 1
ATOM 775 C C . ARG A 1 99 ? 9.829 -11.074 -15.288 1.00 94.38 99 ARG A C 1
ATOM 777 O O . ARG A 1 99 ? 10.194 -10.300 -14.405 1.00 94.38 99 ARG A O 1
ATOM 784 N N . ASP A 1 100 ? 10.682 -11.695 -16.104 1.00 90.94 100 ASP A N 1
ATOM 785 C CA . ASP A 1 100 ? 12.135 -11.770 -15.868 1.00 90.94 100 ASP A CA 1
ATOM 786 C C . ASP A 1 100 ? 12.804 -10.406 -15.620 1.00 90.94 100 ASP A C 1
ATOM 788 O O . ASP A 1 100 ? 13.517 -10.232 -14.633 1.00 90.94 100 ASP A O 1
ATOM 792 N N . ASP A 1 101 ? 12.509 -9.404 -16.453 1.00 90.56 101 ASP A N 1
ATOM 793 C CA . ASP A 1 101 ? 13.048 -8.043 -16.319 1.00 90.56 101 ASP A CA 1
ATOM 794 C C . ASP A 1 101 ? 12.620 -7.355 -15.009 1.00 90.56 101 ASP A C 1
ATOM 796 O O . ASP A 1 101 ? 13.377 -6.581 -14.426 1.00 90.56 101 ASP A O 1
ATOM 800 N N . VAL A 1 102 ? 11.413 -7.639 -14.513 1.00 90.50 102 VAL A N 1
ATOM 801 C CA . VAL A 1 102 ? 10.902 -7.103 -13.243 1.00 90.50 102 VAL A CA 1
ATOM 802 C C . VAL A 1 102 ? 11.480 -7.868 -12.063 1.00 90.50 102 VAL A C 1
ATOM 804 O O . VAL A 1 102 ? 11.857 -7.255 -11.064 1.00 90.50 102 VAL A O 1
ATOM 807 N N . ARG A 1 103 ? 11.589 -9.191 -12.180 1.00 89.94 103 ARG A N 1
ATOM 808 C CA . ARG A 1 103 ? 12.115 -10.071 -11.138 1.00 89.94 103 ARG A CA 1
ATOM 809 C C . ARG A 1 103 ? 13.553 -9.723 -10.769 1.00 89.94 103 ARG A C 1
ATOM 811 O O . ARG A 1 103 ? 13.894 -9.756 -9.590 1.00 89.94 103 ARG A O 1
ATOM 818 N N . GLU A 1 104 ? 14.377 -9.345 -11.743 1.00 89.56 104 GLU A N 1
ATOM 819 C CA . GLU A 1 104 ? 15.739 -8.858 -11.490 1.00 89.56 104 GLU A CA 1
ATOM 820 C C . GLU A 1 104 ? 15.750 -7.568 -10.653 1.00 89.56 104 GLU A C 1
ATOM 822 O O . GLU A 1 104 ? 16.587 -7.405 -9.764 1.00 89.56 104 GLU A O 1
ATOM 827 N N . MET A 1 105 ? 14.793 -6.666 -10.889 1.00 92.12 105 MET A N 1
ATOM 828 C CA . MET A 1 105 ? 14.667 -5.406 -10.147 1.00 92.12 105 MET A CA 1
ATOM 829 C C . MET A 1 105 ? 13.999 -5.579 -8.772 1.00 92.12 105 MET A C 1
ATOM 831 O O . MET A 1 105 ? 14.264 -4.801 -7.854 1.00 92.12 105 MET A O 1
ATOM 835 N N . LEU A 1 106 ? 13.126 -6.580 -8.622 1.00 94.62 106 LEU A N 1
ATOM 836 C CA . LEU A 1 106 ? 12.269 -6.812 -7.454 1.00 94.62 106 LEU A CA 1
ATOM 837 C C . LEU A 1 106 ? 12.352 -8.273 -6.956 1.00 94.62 106 LEU A C 1
ATOM 839 O O . LEU A 1 106 ? 11.327 -8.941 -6.809 1.00 94.62 106 LEU A O 1
ATOM 843 N N . PRO A 1 107 ? 13.547 -8.786 -6.612 1.00 91.38 107 PRO A N 1
ATOM 844 C CA . PRO A 1 107 ? 13.779 -10.225 -6.437 1.00 91.38 107 PRO A CA 1
ATOM 845 C C . PRO A 1 107 ? 13.014 -10.857 -5.267 1.00 91.38 107 PRO A C 1
ATOM 847 O O . PRO A 1 107 ? 12.759 -12.058 -5.274 1.00 91.38 107 PRO A O 1
ATOM 850 N N . SER A 1 108 ? 12.632 -10.065 -4.259 1.00 95.38 108 SER A N 1
ATOM 851 C CA . SER A 1 108 ? 11.901 -10.558 -3.081 1.00 95.38 108 SER A CA 1
ATOM 852 C C . SER A 1 108 ? 10.383 -10.669 -3.275 1.00 95.38 108 SER A C 1
ATOM 854 O O . SER A 1 108 ? 9.689 -11.127 -2.366 1.00 95.38 108 SER A O 1
ATOM 856 N N . TRP A 1 109 ? 9.863 -10.236 -4.427 1.00 96.12 109 TRP A N 1
ATOM 857 C CA . TRP A 1 109 ? 8.424 -10.142 -4.686 1.00 96.12 109 TRP A CA 1
ATOM 858 C C . TRP A 1 109 ? 7.841 -11.349 -5.424 1.00 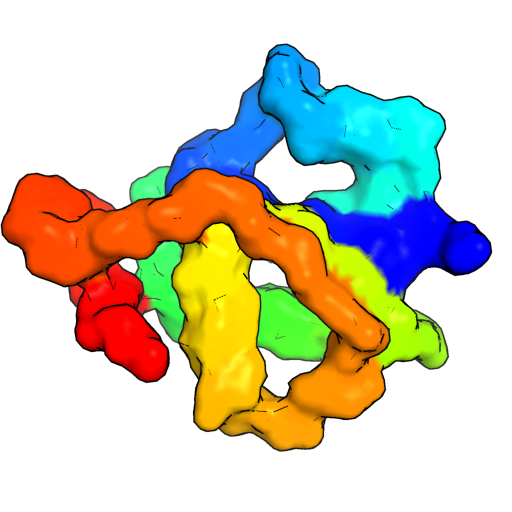96.12 109 TRP A C 1
ATOM 860 O O . TRP A 1 109 ? 6.622 -11.462 -5.492 1.00 96.12 109 TRP A O 1
ATOM 870 N N . ALA A 1 110 ? 8.689 -12.272 -5.883 1.00 91.56 110 ALA A N 1
ATOM 871 C CA . ALA A 1 110 ? 8.289 -13.560 -6.438 1.00 91.56 110 ALA A CA 1
ATOM 872 C C . ALA A 1 110 ? 8.438 -14.699 -5.392 1.00 91.56 110 ALA A C 1
ATOM 874 O O . ALA A 1 110 ? 9.354 -14.658 -4.563 1.00 91.56 110 ALA A O 1
ATOM 875 N N . PRO A 1 111 ? 7.582 -15.736 -5.413 1.00 92.19 111 PRO A N 1
ATOM 876 C CA . PRO A 1 111 ? 6.400 -15.841 -6.264 1.00 92.19 111 PRO A CA 1
ATOM 877 C C . PRO A 1 111 ? 5.283 -14.882 -5.827 1.00 92.19 111 PRO A C 1
ATOM 879 O O . PRO A 1 111 ? 5.287 -14.417 -4.676 1.00 92.19 111 PRO A O 1
ATOM 882 N N . ILE A 1 112 ? 4.349 -14.602 -6.740 1.00 89.31 112 ILE A N 1
ATOM 883 C CA . IL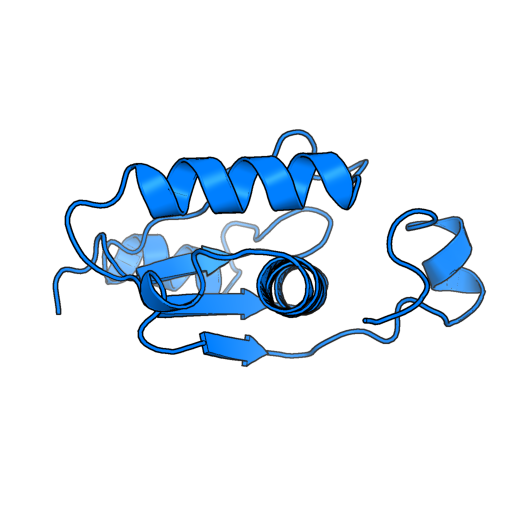E A 1 112 ? 3.071 -13.965 -6.396 1.00 89.31 112 ILE A CA 1
ATOM 884 C C . ILE A 1 112 ? 2.311 -14.927 -5.456 1.00 89.31 112 ILE A C 1
ATOM 886 O O . ILE A 1 112 ? 2.288 -16.127 -5.736 1.00 89.31 112 ILE A O 1
ATOM 890 N N . PRO A 1 113 ? 1.763 -14.443 -4.323 1.00 80.50 113 PRO A N 1
ATOM 891 C CA . PRO A 1 113 ? 1.040 -15.269 -3.351 1.00 80.50 113 PRO A CA 1
ATOM 892 C C . PRO A 1 113 ? -0.176 -16.008 -3.914 1.00 80.50 113 PRO A C 1
ATOM 894 O O . PRO A 1 113 ? -0.864 -15.432 -4.789 1.00 80.50 113 PRO A O 1
#